Protein AF-A0A3P0X6P2-F1 (afdb_monomer)

Foldseek 3Di:
DLQVVLVVVPFDKKWFKFFDPCPDPDPCVVVVNDDTDIDTDIFDGKDKAWDDDDPDPPDFTKIKIKGFPVSLVVVCVVVVHPDSVRVVVRGQWMDDPNFTWGWDDKDFDDDPRHGGIMMTMIGHDDDDPPDPPPPDD

Sequence (137 aa):
MADSLLRATGGYTALFRIPAAVGDSTDAAQLGLNIPTYQDLSVAPVTFRRTRPVVAENQRTKYELLVSASAVADQVTLLDLVSADALFSLVASVNVSGMILLVEEWASSVSLGEPIMYRMLLREAEPQPALQEGKGA

Secondary structure (DSSP, 8-state):
-HHHHHHHTT-EEEEEEEEPP----SHHHHTT-SPPPEEEEEEEEEEEEEPPPPS-TTPPPEEEEEEEHHHHHHHHHHTT-S-HHHHHHH-SEEEETTEEEEEEEEEEEEETTEEEEEEEEEEEPPPPPP-------

pLDDT: mean 84.25, std 15.48, range [47.69, 97.75]

Nearest PDB structures (foldseek):
  8qhs-assembly1_A  TM=4.025E-01  e=2.168E-02  Listeria monocytogenes 10403S
  8xpm-assembly1_r2  TM=3.744E-01  e=1.722E-02  Escherichia phage Lambda
  6tsv-assembly1_B  TM=3.651E-01  e=6.102E-02  Rhodobacter capsulatus DE442
  4qep-assembly1_A  TM=5.472E-01  e=1.213E+00  Arabidopsis thaliana
  3qzr-assembly2_B  TM=4.926E-01  e=1.617E+00  Enterovirus A71

Radius of gyration: 18.03 Å; Cα contacts (8 Å, |Δi|>4): 235; chains: 1; bounding box: 56×50×50 Å

Structure (mmCIF, N/CA/C/O backbone):
data_AF-A0A3P0X6P2-F1
#
_entry.id   AF-A0A3P0X6P2-F1
#
loop_
_atom_site.group_PDB
_atom_site.id
_atom_site.type_symbol
_atom_site.label_atom_id
_atom_site.label_alt_id
_atom_site.label_comp_id
_atom_site.label_asym_id
_atom_site.label_entity_id
_atom_site.label_seq_id
_atom_site.pdbx_PDB_ins_code
_atom_site.Cartn_x
_atom_site.Cartn_y
_atom_site.Cartn_z
_atom_site.occupancy
_atom_site.B_iso_or_equiv
_atom_site.auth_seq_id
_atom_site.auth_comp_id
_atom_site.auth_asym_id
_atom_site.auth_atom_id
_atom_site.pdbx_PDB_model_num
ATOM 1 N N . MET A 1 1 ? 9.746 -14.609 1.452 1.00 68.44 1 MET A N 1
ATOM 2 C CA . MET A 1 1 ? 9.669 -14.853 2.918 1.00 68.44 1 MET A CA 1
ATOM 3 C C . MET A 1 1 ? 8.681 -13.920 3.612 1.00 68.44 1 MET A C 1
ATOM 5 O O . MET A 1 1 ? 7.894 -14.414 4.412 1.00 68.44 1 MET A O 1
ATOM 9 N N . ALA A 1 2 ? 8.676 -12.616 3.306 1.00 80.25 2 ALA A N 1
ATOM 10 C CA . ALA A 1 2 ? 7.703 -11.676 3.871 1.00 80.25 2 ALA A CA 1
ATOM 11 C C . ALA A 1 2 ? 6.243 -12.088 3.607 1.00 80.25 2 ALA A C 1
ATOM 13 O O . ALA A 1 2 ? 5.437 -12.047 4.527 1.00 80.25 2 ALA A O 1
ATOM 14 N N . ASP A 1 3 ? 5.923 -12.605 2.418 1.00 84.62 3 ASP A N 1
ATOM 15 C CA . ASP A 1 3 ? 4.584 -13.098 2.065 1.00 84.62 3 ASP A CA 1
ATOM 16 C C . ASP A 1 3 ? 4.058 -14.128 3.064 1.00 84.62 3 ASP A C 1
ATOM 18 O O . ASP A 1 3 ? 2.941 -14.014 3.566 1.00 84.62 3 ASP A O 1
ATOM 22 N N . SER A 1 4 ? 4.878 -15.135 3.371 1.00 86.00 4 SER A N 1
ATOM 23 C CA . SER A 1 4 ? 4.532 -16.205 4.303 1.00 86.00 4 SER A CA 1
ATOM 24 C C . SER A 1 4 ? 4.370 -15.673 5.726 1.00 86.00 4 SER A C 1
ATOM 26 O O . SER A 1 4 ? 3.440 -16.080 6.414 1.00 86.00 4 SER A O 1
ATOM 28 N N . LEU A 1 5 ? 5.228 -14.739 6.153 1.00 85.44 5 LEU A N 1
ATOM 29 C CA . LEU A 1 5 ? 5.145 -14.108 7.475 1.00 85.44 5 LEU A CA 1
ATOM 30 C C . LEU A 1 5 ? 3.880 -13.254 7.621 1.00 85.44 5 LEU A C 1
ATOM 32 O O . LEU A 1 5 ? 3.156 -13.378 8.608 1.00 85.44 5 LEU A O 1
ATOM 36 N N . LEU A 1 6 ? 3.575 -12.420 6.627 1.00 88.44 6 LEU A N 1
ATOM 37 C CA . LEU A 1 6 ? 2.367 -11.599 6.626 1.00 88.44 6 LEU A CA 1
ATOM 38 C C . LEU A 1 6 ? 1.122 -12.487 6.610 1.00 88.44 6 LEU A C 1
ATOM 40 O O . LEU A 1 6 ? 0.238 -12.300 7.436 1.00 88.44 6 LEU A O 1
ATOM 44 N N . ARG A 1 7 ? 1.086 -13.540 5.780 1.00 87.38 7 ARG A N 1
ATOM 45 C CA . ARG A 1 7 ? -0.013 -14.522 5.800 1.00 87.38 7 ARG A CA 1
ATOM 46 C C . ARG A 1 7 ? -0.157 -15.210 7.159 1.00 87.38 7 ARG A C 1
ATOM 48 O O . ARG A 1 7 ? -1.273 -15.291 7.663 1.00 87.38 7 ARG A O 1
ATOM 55 N N . ALA A 1 8 ? 0.942 -15.643 7.776 1.00 85.12 8 ALA A N 1
ATOM 56 C CA . ALA A 1 8 ? 0.926 -16.305 9.083 1.00 85.12 8 ALA A CA 1
ATOM 57 C C . ALA A 1 8 ? 0.457 -15.386 10.226 1.00 85.12 8 ALA A C 1
ATOM 59 O O . ALA A 1 8 ? -0.117 -15.864 11.199 1.00 85.12 8 ALA A O 1
ATOM 60 N N . THR A 1 9 ? 0.657 -14.072 10.101 1.00 81.69 9 THR A N 1
ATOM 61 C CA . THR A 1 9 ? 0.189 -13.072 11.080 1.00 81.69 9 THR A CA 1
ATOM 62 C C . THR A 1 9 ? -1.242 -12.585 10.820 1.00 81.69 9 THR A C 1
ATOM 64 O O . THR A 1 9 ? -1.683 -11.618 11.437 1.00 81.69 9 THR A O 1
ATOM 67 N N . GLY A 1 10 ? -1.983 -13.276 9.946 1.00 72.31 10 GLY A N 1
ATOM 68 C CA . GLY A 1 10 ? -3.347 -12.920 9.560 1.00 72.31 10 GLY A CA 1
ATOM 69 C C . GLY A 1 10 ? -3.38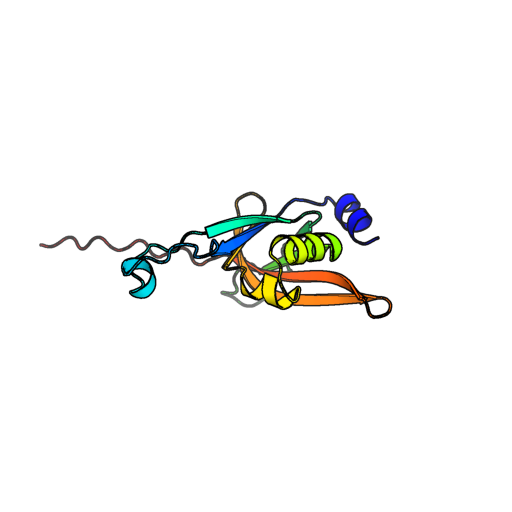3 -11.998 8.348 1.00 72.31 10 GLY A C 1
ATOM 70 O O . GLY A 1 10 ? -4.050 -10.977 8.387 1.00 72.31 10 GLY A O 1
ATOM 71 N N . GLY A 1 11 ? -2.638 -12.323 7.291 1.00 75.38 11 GLY A N 1
ATOM 72 C CA . GLY A 1 11 ? -2.545 -11.482 6.098 1.00 75.38 11 GLY A CA 1
ATOM 73 C C . GLY A 1 11 ? -3.910 -11.243 5.443 1.00 75.38 11 GLY A C 1
ATOM 74 O O . GLY A 1 11 ? -4.614 -12.194 5.106 1.00 75.38 11 GLY A O 1
ATOM 75 N N . TYR A 1 12 ? -4.251 -9.975 5.232 1.00 85.31 12 TYR A N 1
ATOM 76 C CA . TYR A 1 12 ? -5.473 -9.510 4.578 1.00 85.31 12 TYR A CA 1
ATOM 77 C C . TYR A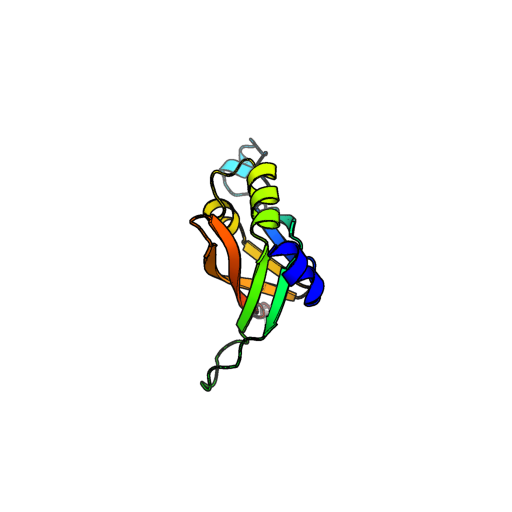 1 12 ? -5.191 -9.027 3.150 1.00 85.31 12 TYR A C 1
ATOM 79 O O . TYR A 1 12 ? -4.059 -9.072 2.660 1.00 85.31 12 TYR A O 1
ATOM 87 N N . THR A 1 13 ? -6.252 -8.569 2.487 1.00 94.12 13 THR A N 1
ATOM 88 C CA . THR A 1 13 ? -6.196 -7.794 1.245 1.00 94.12 13 THR A CA 1
ATOM 89 C C . THR A 1 13 ? -6.525 -6.339 1.567 1.00 94.12 13 THR A C 1
ATOM 91 O O . THR A 1 13 ? -7.539 -6.075 2.214 1.00 94.12 13 THR A O 1
ATOM 94 N N . ALA A 1 14 ? -5.682 -5.409 1.127 1.00 96.31 14 ALA A N 1
ATOM 95 C CA . ALA A 1 14 ? -6.007 -3.987 1.082 1.00 96.31 14 ALA A CA 1
ATOM 96 C C . ALA A 1 14 ? -6.356 -3.594 -0.353 1.00 96.31 14 ALA A C 1
ATOM 98 O O . ALA A 1 14 ? -5.845 -4.185 -1.303 1.00 96.31 14 ALA A O 1
ATOM 99 N N . LEU A 1 15 ? -7.203 -2.581 -0.503 1.00 97.75 15 LEU A N 1
ATOM 100 C CA . LEU A 1 15 ? -7.487 -1.969 -1.793 1.00 97.75 15 LEU A CA 1
ATOM 101 C C . LEU A 1 15 ? -6.782 -0.619 -1.866 1.00 97.75 15 LEU A C 1
ATOM 103 O O . LEU A 1 15 ? -7.059 0.269 -1.058 1.00 97.75 15 LEU A O 1
ATOM 107 N N . PHE A 1 16 ? -5.866 -0.459 -2.813 1.00 97.31 16 PHE A N 1
ATOM 108 C CA . PHE A 1 16 ? -5.256 0.837 -3.092 1.00 97.31 16 PHE A CA 1
ATOM 109 C C . PHE A 1 16 ? -6.087 1.544 -4.143 1.00 97.31 16 PHE A C 1
ATOM 111 O O . PHE A 1 16 ? -6.163 1.101 -5.287 1.00 97.31 16 PHE A O 1
ATOM 118 N N . ARG A 1 17 ? -6.710 2.648 -3.745 1.00 95.81 17 ARG A N 1
ATOM 119 C CA . ARG A 1 17 ? -7.474 3.483 -4.654 1.00 95.81 17 ARG A CA 1
ATOM 120 C C . ARG A 1 17 ? -6.530 4.432 -5.369 1.00 95.81 17 ARG A C 1
ATOM 122 O O . ARG A 1 17 ? -5.955 5.314 -4.731 1.00 95.81 17 ARG A O 1
ATOM 129 N N . ILE A 1 18 ? -6.407 4.268 -6.678 1.00 94.12 18 ILE A N 1
ATOM 130 C CA . ILE A 1 18 ? -5.598 5.122 -7.550 1.00 94.12 18 ILE A CA 1
ATOM 131 C C . ILE A 1 18 ? -6.494 5.807 -8.592 1.00 94.12 18 ILE A C 1
ATOM 133 O O . ILE A 1 18 ? -7.590 5.305 -8.868 1.00 94.12 18 ILE A O 1
ATOM 137 N N . PRO A 1 19 ? -6.080 6.943 -9.178 1.00 90.00 19 PRO A N 1
ATOM 138 C CA . PRO A 1 19 ? -6.743 7.487 -10.356 1.00 90.00 19 PRO A CA 1
ATOM 139 C C . PRO A 1 19 ? -6.825 6.420 -11.450 1.00 90.00 19 PRO A C 1
ATOM 141 O O . PRO A 1 19 ? -5.844 5.720 -11.708 1.00 90.00 19 PRO A O 1
ATOM 144 N N . ALA A 1 20 ? -7.987 6.277 -12.083 1.00 83.56 20 ALA A N 1
ATOM 145 C CA . ALA A 1 20 ? -8.085 5.439 -13.268 1.00 83.56 20 ALA A CA 1
ATOM 146 C C . ALA A 1 20 ? -7.257 6.070 -14.395 1.00 83.56 20 ALA A C 1
ATOM 148 O O . ALA A 1 20 ? -7.173 7.298 -14.502 1.00 83.56 20 ALA A O 1
ATOM 149 N N . ALA A 1 21 ? -6.634 5.240 -15.232 1.00 70.00 21 ALA A N 1
ATOM 150 C CA . ALA A 1 21 ? -5.875 5.735 -16.373 1.00 70.00 21 ALA A CA 1
ATOM 151 C C . ALA A 1 21 ? -6.771 6.630 -17.246 1.00 70.00 21 ALA A C 1
ATOM 153 O O . ALA A 1 21 ? -7.846 6.215 -17.688 1.00 70.00 21 ALA A O 1
ATOM 154 N N . VAL A 1 22 ? -6.334 7.871 -17.477 1.00 58.09 22 VAL A N 1
ATOM 155 C CA . VAL A 1 22 ? -7.057 8.839 -18.308 1.00 58.09 22 VAL A CA 1
ATOM 156 C C . VAL A 1 22 ? -6.883 8.422 -19.767 1.00 58.09 22 VAL A C 1
ATOM 158 O O . VAL A 1 22 ? -5.951 8.829 -20.449 1.00 58.09 22 VAL A O 1
ATOM 161 N N . GLY A 1 23 ? -7.758 7.535 -20.229 1.00 53.00 23 GLY A N 1
ATOM 162 C CA . GLY A 1 23 ? -7.868 7.157 -21.638 1.00 53.00 23 GLY A CA 1
ATOM 163 C C . GLY A 1 23 ? -8.755 8.104 -22.447 1.00 53.00 23 GLY A C 1
ATOM 164 O O . GLY A 1 23 ? -9.073 7.802 -23.593 1.00 53.00 23 GLY A O 1
ATOM 165 N N . ASP A 1 24 ? -9.208 9.210 -21.854 1.00 53.78 24 ASP A N 1
ATOM 166 C CA . ASP A 1 24 ? -10.174 10.101 -22.482 1.00 53.78 24 ASP A CA 1
ATOM 167 C C . ASP A 1 24 ? -9.452 11.252 -23.195 1.00 53.78 24 ASP A C 1
ATOM 169 O O . ASP A 1 24 ? -8.997 12.213 -22.577 1.00 53.78 24 ASP A O 1
ATOM 173 N N . SER A 1 25 ? -9.303 11.128 -24.515 1.00 59.72 25 SER A N 1
ATOM 174 C CA . SER A 1 25 ? -8.694 12.137 -25.389 1.00 59.72 25 SER A CA 1
ATOM 175 C C . SER A 1 25 ? -9.666 13.258 -25.779 1.00 59.72 25 SER A C 1
ATOM 177 O O . SER A 1 25 ? -9.461 13.916 -26.798 1.00 59.72 25 SER A O 1
ATOM 179 N N . THR A 1 26 ? -10.764 13.436 -25.043 1.00 67.38 26 THR A N 1
ATOM 180 C CA . THR A 1 26 ? -11.777 14.451 -25.341 1.00 67.38 26 THR A CA 1
ATOM 181 C C . THR A 1 26 ? -11.360 15.841 -24.867 1.00 67.38 26 THR A C 1
ATOM 183 O O . THR A 1 26 ? -10.673 16.007 -23.857 1.00 67.38 26 THR A O 1
ATOM 186 N N . ASP A 1 27 ? -11.856 16.867 -25.564 1.00 70.62 27 ASP A N 1
ATOM 187 C CA . ASP A 1 27 ? -11.657 18.275 -25.197 1.00 70.62 27 ASP A CA 1
ATOM 188 C C . ASP A 1 27 ? -12.128 18.563 -23.756 1.00 70.62 27 ASP A C 1
ATOM 190 O O . ASP A 1 27 ? -11.531 19.364 -23.043 1.00 70.62 27 ASP A O 1
ATOM 194 N N . ALA A 1 28 ? -13.161 17.859 -23.275 1.00 67.56 28 ALA A N 1
ATOM 195 C CA . ALA A 1 28 ? -13.665 17.992 -21.908 1.00 67.56 28 ALA A CA 1
ATOM 196 C C . ALA A 1 28 ? -12.674 17.478 -20.846 1.00 67.56 28 ALA A C 1
ATOM 198 O O . ALA A 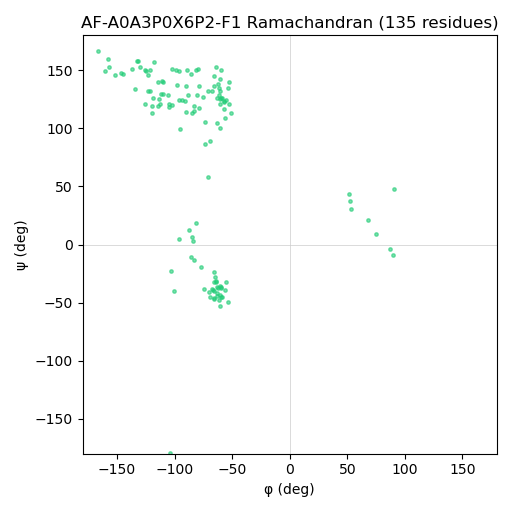1 28 ? -12.520 18.110 -19.797 1.00 67.56 28 ALA A O 1
ATOM 199 N N . ALA A 1 29 ? -11.969 16.375 -21.117 1.00 63.34 29 ALA A N 1
ATOM 200 C CA . ALA A 1 29 ? -10.926 15.858 -20.235 1.00 63.34 29 ALA A CA 1
ATOM 201 C C . ALA A 1 29 ? -9.724 16.817 -20.160 1.00 63.34 29 ALA A C 1
ATOM 203 O O . ALA A 1 29 ? -9.197 17.055 -19.074 1.00 63.34 29 ALA A O 1
ATOM 204 N N . GLN A 1 30 ? -9.347 17.437 -21.286 1.00 66.19 30 GLN A N 1
ATOM 205 C CA . GLN A 1 30 ? -8.272 18.440 -21.334 1.00 66.19 30 GLN A CA 1
ATOM 206 C C . GLN A 1 30 ? -8.613 19.719 -20.560 1.00 66.19 30 GLN A C 1
ATOM 208 O O . GLN A 1 30 ? -7.733 20.343 -19.971 1.00 66.19 30 GLN A O 1
ATOM 213 N N . LEU A 1 31 ? -9.894 20.091 -20.530 1.00 76.88 31 LEU A N 1
ATOM 214 C CA . LEU A 1 31 ? -10.398 21.240 -19.777 1.00 76.88 31 LEU A CA 1
ATOM 215 C C . LEU A 1 31 ? -10.682 20.921 -18.296 1.00 76.88 31 LEU A C 1
ATOM 217 O O . LEU A 1 31 ? -11.167 21.790 -17.573 1.00 76.88 31 LEU A O 1
ATOM 221 N N . GLY A 1 32 ? -10.403 19.695 -17.833 1.00 66.75 32 GLY A N 1
ATOM 222 C CA . GLY A 1 32 ? -10.645 19.278 -16.448 1.00 66.75 32 GLY A CA 1
ATOM 223 C C . GLY A 1 32 ? -12.130 19.185 -16.079 1.00 66.75 32 GLY A C 1
ATOM 224 O O . GLY A 1 32 ? -12.474 19.249 -14.902 1.00 66.75 32 GLY A O 1
ATOM 225 N N . LEU A 1 33 ? -13.014 19.057 -17.074 1.00 72.06 33 LEU A N 1
ATOM 226 C CA . LEU A 1 33 ? -14.466 18.987 -16.882 1.00 72.06 33 LEU A CA 1
ATOM 227 C C . LEU A 1 33 ? -14.961 17.563 -16.598 1.00 72.06 33 LEU A C 1
ATOM 229 O O . LEU A 1 33 ? -16.111 17.381 -16.198 1.00 72.06 33 LEU A O 1
ATOM 233 N N . ASN A 1 34 ? -14.105 16.556 -16.779 1.00 69.56 34 ASN A N 1
ATOM 234 C CA . ASN A 1 34 ? -14.425 15.184 -16.414 1.00 69.56 34 ASN A CA 1
ATOM 235 C C . ASN A 1 34 ? -14.268 14.957 -14.911 1.00 69.56 34 ASN A C 1
ATOM 237 O O . ASN A 1 34 ? -13.271 15.336 -14.297 1.00 69.56 34 ASN A O 1
ATOM 241 N N . ILE A 1 35 ? -15.247 14.260 -14.337 1.00 67.94 35 ILE A N 1
ATOM 242 C CA . ILE A 1 35 ? -15.187 13.790 -12.955 1.00 67.94 35 ILE A CA 1
ATOM 243 C C . ILE A 1 35 ? -14.018 12.797 -12.845 1.00 67.94 35 ILE A C 1
ATOM 245 O O . ILE A 1 35 ? -13.990 11.828 -13.611 1.00 67.94 35 ILE A O 1
ATOM 249 N N . PRO A 1 36 ? -13.068 12.992 -11.909 1.00 71.00 36 PRO A N 1
ATOM 250 C CA . PRO A 1 36 ? -11.996 12.035 -11.682 1.00 71.00 36 PRO A CA 1
ATOM 251 C C . PRO A 1 36 ? -12.572 10.658 -11.358 1.00 71.00 36 PRO A C 1
ATOM 253 O O . PRO A 1 36 ? -13.357 10.499 -10.421 1.00 71.00 36 PRO A O 1
ATOM 256 N N . THR A 1 37 ? -12.184 9.658 -12.141 1.00 83.50 37 THR A N 1
ATOM 257 C CA . THR A 1 37 ? -12.531 8.264 -11.874 1.00 83.50 37 THR A CA 1
ATOM 258 C C . THR A 1 37 ? -11.384 7.590 -11.134 1.00 83.50 37 THR A C 1
ATOM 260 O O . THR A 1 37 ? -10.215 7.950 -11.287 1.00 83.50 37 THR A O 1
ATOM 263 N N . TYR A 1 38 ? -11.727 6.619 -10.293 1.00 89.31 38 TYR A N 1
ATOM 264 C CA . TYR A 1 38 ? -10.770 5.868 -9.493 1.00 89.31 38 TYR A CA 1
ATOM 265 C C . TYR A 1 38 ? -10.933 4.378 -9.758 1.00 89.31 38 TYR A C 1
ATOM 267 O O . TYR A 1 38 ? -12.043 3.904 -10.001 1.00 89.31 38 TYR A O 1
ATOM 275 N N . GLN A 1 39 ? -9.831 3.645 -9.656 1.00 93.06 39 GLN A N 1
ATOM 276 C CA . GLN A 1 39 ? -9.814 2.188 -9.657 1.00 93.06 39 GLN A CA 1
ATOM 277 C C . GLN A 1 39 ? -9.184 1.672 -8.362 1.00 93.06 39 GLN A C 1
ATOM 279 O O . GLN A 1 39 ? -8.310 2.320 -7.782 1.00 93.06 39 GLN A O 1
ATOM 284 N N . ASP A 1 40 ? -9.625 0.494 -7.925 1.00 95.38 40 ASP A N 1
ATOM 285 C CA . ASP A 1 40 ? -9.132 -0.159 -6.716 1.00 95.38 40 ASP A CA 1
ATOM 286 C C . ASP A 1 40 ? -8.195 -1.317 -7.100 1.00 95.38 40 ASP A C 1
ATOM 288 O O . ASP A 1 40 ? -8.589 -2.250 -7.802 1.00 95.38 40 ASP A O 1
ATOM 292 N N . LEU A 1 41 ? -6.947 -1.257 -6.634 1.00 95.94 41 LEU A N 1
ATOM 293 C CA . LEU A 1 41 ? -5.948 -2.310 -6.807 1.00 95.94 41 LEU A CA 1
ATOM 294 C C . LEU A 1 41 ? -5.954 -3.234 -5.597 1.00 95.94 41 LEU A C 1
ATOM 296 O O . LEU A 1 41 ? -5.755 -2.788 -4.467 1.00 95.94 41 LEU A O 1
ATOM 300 N N . SER A 1 42 ? -6.138 -4.526 -5.834 1.00 96.81 42 SER A N 1
ATOM 301 C CA . SER A 1 42 ? -6.071 -5.534 -4.780 1.00 96.81 42 SER A CA 1
ATOM 302 C C . SER A 1 42 ? -4.618 -5.851 -4.435 1.00 96.81 42 SER A C 1
ATOM 304 O O . SER A 1 42 ? -3.875 -6.354 -5.277 1.00 96.81 42 SER A O 1
ATOM 306 N N . VAL A 1 43 ? -4.216 -5.579 -3.192 1.00 97.06 43 VAL A N 1
ATOM 307 C CA . VAL A 1 43 ? -2.853 -5.811 -2.700 1.00 97.06 43 VAL A CA 1
ATOM 308 C C . VAL A 1 43 ? -2.888 -6.791 -1.533 1.00 97.06 43 VAL A C 1
ATOM 310 O O . VAL A 1 43 ? -3.496 -6.528 -0.492 1.00 97.06 43 VAL A O 1
ATOM 313 N N . ALA A 1 44 ? -2.220 -7.933 -1.701 1.00 95.38 44 ALA A N 1
ATOM 314 C CA . ALA A 1 44 ? -2.120 -8.977 -0.688 1.00 95.38 44 ALA A CA 1
ATOM 315 C C . ALA A 1 44 ? -0.813 -9.780 -0.839 1.00 95.38 44 ALA A C 1
ATOM 317 O O . ALA A 1 44 ? -0.402 -10.052 -1.964 1.00 95.38 44 ALA A O 1
ATOM 318 N N . PRO A 1 45 ? -0.197 -10.249 0.262 1.00 95.69 45 PRO A N 1
ATOM 319 C CA . PRO A 1 45 ? -0.680 -10.134 1.636 1.00 95.69 45 PRO A CA 1
ATOM 320 C C . PRO A 1 45 ? -0.284 -8.811 2.302 1.00 95.69 45 PRO A C 1
ATOM 322 O O . PRO A 1 45 ? 0.812 -8.289 2.078 1.00 95.69 45 PRO A O 1
ATOM 325 N N . VAL A 1 46 ? -1.164 -8.317 3.175 1.00 95.56 46 VAL A N 1
ATOM 326 C CA . VAL A 1 46 ? -0.901 -7.159 4.041 1.00 95.56 46 VAL A CA 1
ATOM 327 C C . VAL A 1 46 ? -1.247 -7.444 5.501 1.00 95.56 46 VAL A C 1
ATOM 329 O O . VAL A 1 46 ? -2.159 -8.216 5.778 1.00 95.56 46 VAL A O 1
ATOM 332 N N . THR A 1 47 ? -0.585 -6.772 6.440 1.00 95.12 47 THR A N 1
ATOM 333 C CA . THR A 1 47 ? -0.965 -6.770 7.861 1.00 95.12 47 THR A CA 1
ATOM 334 C C . THR A 1 47 ? -1.308 -5.350 8.285 1.00 95.12 47 THR A C 1
ATOM 336 O O . THR A 1 47 ? -0.508 -4.435 8.109 1.00 95.12 47 THR A O 1
ATOM 339 N N . PHE A 1 48 ? -2.493 -5.169 8.861 1.00 94.12 48 PHE A N 1
ATOM 340 C CA . PHE A 1 48 ? -3.011 -3.873 9.286 1.00 94.12 48 PHE A CA 1
ATOM 341 C C . PHE A 1 48 ? -3.100 -3.806 10.808 1.00 94.12 48 PHE A C 1
ATOM 343 O O . PHE A 1 48 ? -3.651 -4.708 11.441 1.00 94.12 48 PHE A O 1
ATOM 350 N N . ARG A 1 49 ? -2.561 -2.744 11.411 1.00 92.81 49 ARG A N 1
ATOM 351 C CA . ARG A 1 49 ? -2.601 -2.555 12.865 1.00 92.81 49 ARG A CA 1
ATOM 352 C C . ARG A 1 49 ? -2.754 -1.095 13.255 1.00 92.81 49 ARG A C 1
ATOM 354 O O . ARG A 1 49 ? -2.204 -0.203 12.622 1.00 92.81 49 ARG A O 1
ATOM 361 N N . ARG A 1 50 ? -3.455 -0.850 14.359 1.00 91.31 50 ARG A N 1
ATOM 362 C CA . ARG A 1 50 ? -3.524 0.473 14.990 1.00 91.31 50 ARG A CA 1
ATOM 363 C C . ARG A 1 50 ? -2.182 0.803 15.646 1.00 91.31 50 ARG A C 1
ATOM 365 O O . ARG A 1 50 ? -1.642 -0.026 16.381 1.00 91.31 50 ARG A O 1
ATOM 372 N N . THR A 1 51 ? -1.648 2.001 15.421 1.00 87.62 51 THR A N 1
ATOM 373 C CA . THR A 1 51 ? -0.450 2.460 16.141 1.00 87.62 51 THR A CA 1
ATOM 374 C C . THR A 1 51 ? -0.836 2.989 17.521 1.00 87.62 51 THR A C 1
ATOM 376 O O . THR A 1 51 ? -1.940 3.507 17.701 1.00 87.62 51 THR A O 1
ATOM 379 N N . ARG A 1 52 ? 0.056 2.873 18.513 1.00 77.81 52 ARG A N 1
ATOM 380 C CA . ARG A 1 52 ? -0.219 3.404 19.858 1.00 77.81 52 ARG A CA 1
ATOM 381 C C . ARG A 1 52 ? -0.444 4.921 19.778 1.00 77.81 52 ARG A C 1
ATOM 383 O O . ARG A 1 52 ? 0.363 5.593 19.138 1.00 77.81 52 ARG A O 1
ATOM 390 N N . PRO A 1 53 ? -1.503 5.461 20.406 1.00 63.59 53 PRO A N 1
ATOM 391 C CA . PRO A 1 53 ? -1.723 6.899 20.424 1.00 63.59 53 PRO A CA 1
ATOM 392 C C . PRO A 1 53 ? -0.548 7.587 21.121 1.00 63.59 53 PRO A C 1
ATOM 394 O O . PRO A 1 53 ? -0.155 7.203 22.225 1.00 63.59 53 PRO A O 1
ATOM 397 N N . VAL A 1 54 ? 0.022 8.597 20.465 1.00 60.53 54 VAL A N 1
ATOM 398 C CA . VAL A 1 54 ? 0.889 9.567 21.137 1.00 60.53 54 VAL A CA 1
ATOM 399 C C . VAL A 1 54 ? -0.020 10.353 22.082 1.00 60.53 54 VAL A C 1
ATOM 401 O O . VAL A 1 54 ? -1.114 10.739 21.679 1.00 60.53 54 VAL A O 1
ATOM 404 N N . VAL A 1 55 ? 0.385 10.521 23.344 1.00 53.34 55 VAL A N 1
ATOM 405 C CA . VAL A 1 55 ? -0.402 11.122 24.443 1.00 53.34 55 VAL A CA 1
ATOM 406 C C . VAL A 1 55 ? -0.567 12.638 24.243 1.00 53.34 55 VAL A C 1
ATOM 408 O O . VAL A 1 55 ? -0.131 13.447 25.052 1.00 53.34 55 VAL A O 1
ATOM 411 N N . ALA A 1 56 ? -1.147 13.036 23.119 1.00 57.66 56 ALA A N 1
ATOM 412 C CA . ALA A 1 56 ? -1.475 14.406 22.785 1.00 57.66 56 ALA A CA 1
ATOM 413 C C . ALA A 1 56 ? -2.963 14.452 22.432 1.00 57.66 56 ALA A C 1
ATOM 415 O O . ALA A 1 56 ? -3.421 13.753 21.523 1.00 57.66 56 ALA A O 1
ATOM 416 N N . GLU A 1 57 ? -3.717 15.258 23.177 1.00 49.75 57 GLU A N 1
ATOM 417 C CA . GLU A 1 57 ? -5.111 15.559 22.861 1.00 49.75 57 GLU A CA 1
ATOM 418 C C . GLU A 1 57 ? -5.211 16.064 21.407 1.00 49.75 57 GLU A C 1
ATOM 420 O O . GLU A 1 57 ? -4.341 16.796 20.935 1.00 49.75 57 GLU A O 1
ATOM 425 N N . ASN A 1 58 ? -6.250 15.634 20.684 1.00 59.62 58 ASN A N 1
ATOM 426 C CA . ASN A 1 58 ? -6.525 15.917 19.263 1.00 59.62 58 ASN A CA 1
ATOM 427 C C . ASN A 1 58 ? -5.697 15.202 18.176 1.00 59.62 58 ASN A C 1
ATOM 429 O O . ASN A 1 58 ? -5.876 15.518 16.996 1.00 59.62 58 ASN A O 1
ATOM 433 N N . GLN A 1 59 ? -4.864 14.200 18.478 1.00 67.88 59 GLN A N 1
ATOM 434 C CA . GLN A 1 59 ? -4.271 13.397 17.395 1.00 67.88 59 GLN A CA 1
ATOM 435 C C . GLN A 1 59 ? -5.239 12.329 16.864 1.00 67.88 59 GLN A C 1
ATOM 437 O O . GLN A 1 59 ? -5.805 11.538 17.620 1.00 67.88 59 GLN A O 1
ATOM 442 N N . ARG A 1 60 ? -5.419 12.300 15.534 1.00 74.62 60 ARG A N 1
ATOM 443 C CA . ARG A 1 60 ? -6.216 11.279 14.831 1.00 74.62 60 ARG A CA 1
ATOM 444 C C . ARG A 1 60 ? -5.648 9.889 15.080 1.00 74.62 60 ARG A C 1
ATOM 446 O O . ARG A 1 60 ? -4.435 9.727 15.217 1.00 74.62 60 ARG A O 1
ATOM 453 N N . THR A 1 61 ? -6.518 8.877 15.072 1.00 85.06 61 THR A N 1
ATOM 454 C CA . THR A 1 61 ? -6.048 7.493 15.115 1.00 85.06 61 THR A CA 1
ATOM 455 C C . THR A 1 61 ? -5.182 7.224 13.890 1.00 85.06 61 THR A C 1
ATOM 457 O O . THR A 1 61 ? -5.628 7.364 12.750 1.00 85.06 61 THR A O 1
ATOM 460 N N . LYS A 1 62 ? -3.937 6.837 14.156 1.00 90.19 62 LYS A N 1
ATOM 461 C CA . LYS A 1 62 ? -2.992 6.392 13.144 1.00 90.19 62 LYS A CA 1
ATOM 462 C C . LYS A 1 62 ? -2.945 4.873 13.092 1.00 90.19 62 LYS A C 1
ATOM 464 O O . LYS A 1 62 ? -3.162 4.171 14.090 1.00 90.19 62 LYS A O 1
ATOM 469 N N . TYR A 1 63 ? -2.650 4.379 11.908 1.00 94.56 63 TYR A N 1
ATOM 470 C CA . TYR A 1 63 ? -2.541 2.971 11.604 1.00 94.56 63 TYR A CA 1
ATOM 471 C C . TYR A 1 63 ? -1.269 2.720 10.816 1.00 94.56 63 TYR A C 1
ATOM 473 O O . TYR A 1 63 ? -0.712 3.610 10.178 1.00 94.56 63 TYR A O 1
ATOM 481 N N . GLU A 1 64 ? -0.817 1.481 10.869 1.00 95.19 64 GLU A N 1
ATOM 482 C CA . GLU A 1 64 ? 0.285 0.998 10.070 1.00 95.19 64 GLU A CA 1
ATOM 483 C C . GLU A 1 64 ? -0.192 -0.167 9.213 1.00 95.19 64 GLU A C 1
ATOM 485 O O . GLU A 1 64 ? -0.840 -1.097 9.708 1.00 95.19 64 GLU A O 1
ATOM 490 N N . LEU A 1 65 ? 0.151 -0.104 7.931 1.00 96.31 65 LEU A N 1
ATOM 491 C CA . LEU A 1 65 ? -0.035 -1.187 6.985 1.00 96.31 65 LEU A CA 1
ATOM 492 C C . LEU A 1 65 ? 1.331 -1.718 6.557 1.00 96.31 65 LEU A C 1
ATOM 494 O O . LEU A 1 65 ? 2.153 -0.985 6.011 1.00 96.31 65 LEU A O 1
ATOM 498 N N . LEU A 1 66 ? 1.561 -3.001 6.806 1.00 96.38 66 LEU A N 1
ATOM 499 C CA . LEU A 1 66 ? 2.717 -3.735 6.313 1.00 96.38 66 LEU A CA 1
ATOM 500 C C . LEU A 1 66 ? 2.315 -4.473 5.043 1.00 96.38 66 LEU A C 1
ATOM 502 O O . LEU A 1 66 ? 1.355 -5.238 5.059 1.00 96.38 66 LEU A O 1
ATOM 506 N N . VAL A 1 67 ? 3.039 -4.245 3.958 1.00 96.88 67 VAL A N 1
ATOM 507 C CA . VAL A 1 67 ? 2.713 -4.734 2.618 1.00 96.88 67 VAL A CA 1
ATOM 508 C C . VAL A 1 67 ? 3.879 -5.558 2.106 1.00 96.88 67 VAL A C 1
ATOM 510 O O . VAL A 1 67 ? 5.026 -5.115 2.195 1.00 96.88 67 VAL A O 1
ATOM 513 N N . SER A 1 68 ? 3.613 -6.751 1.570 1.00 96.31 68 SER A N 1
ATOM 514 C CA . SER A 1 68 ? 4.694 -7.532 0.968 1.00 96.31 68 SER A CA 1
ATOM 515 C C . SER A 1 68 ? 5.312 -6.795 -0.219 1.00 96.31 68 SER A C 1
ATOM 517 O O . SER A 1 68 ? 4.589 -6.240 -1.047 1.00 96.31 68 SER A O 1
ATOM 519 N N . ALA A 1 69 ? 6.641 -6.821 -0.338 1.00 96.38 69 ALA A N 1
ATOM 520 C CA . ALA A 1 69 ? 7.313 -6.230 -1.491 1.00 96.38 69 ALA A CA 1
ATOM 521 C C . ALA A 1 69 ? 6.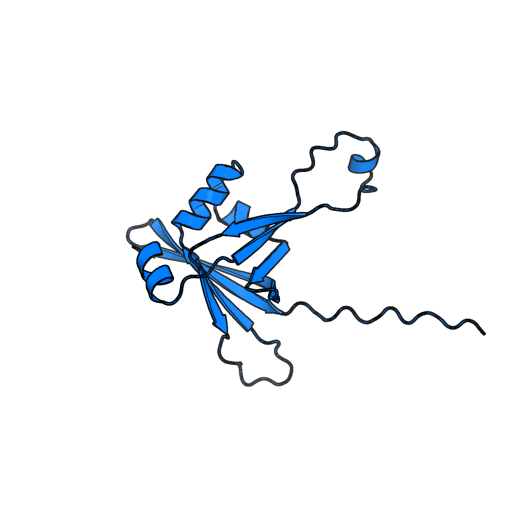965 -6.940 -2.810 1.00 96.38 69 ALA A C 1
ATOM 523 O O . ALA A 1 69 ? 6.874 -6.271 -3.833 1.00 96.38 69 ALA A O 1
ATOM 524 N N . SER A 1 70 ? 6.696 -8.251 -2.785 1.00 96.12 70 SER A N 1
ATOM 525 C CA . SER A 1 70 ? 6.216 -9.001 -3.959 1.00 96.12 70 SER A CA 1
ATOM 526 C C . SER A 1 70 ? 4.866 -8.477 -4.450 1.00 96.12 70 SER A C 1
ATOM 528 O O . SER A 1 70 ? 4.719 -8.161 -5.622 1.00 96.12 70 SER A O 1
ATOM 530 N N . ALA A 1 71 ? 3.914 -8.279 -3.535 1.00 96.12 71 ALA A N 1
ATOM 531 C CA . ALA A 1 71 ? 2.588 -7.757 -3.852 1.00 96.12 71 ALA A CA 1
ATOM 532 C C . ALA A 1 71 ? 2.658 -6.351 -4.466 1.00 96.12 71 ALA A C 1
ATOM 534 O O . ALA A 1 71 ? 1.876 -6.019 -5.351 1.00 96.12 71 ALA A O 1
ATOM 535 N N . VAL A 1 72 ? 3.605 -5.527 -4.008 1.00 97.31 72 VAL A N 1
ATOM 536 C CA . VAL A 1 72 ? 3.885 -4.207 -4.590 1.00 97.31 72 VAL A CA 1
ATOM 537 C C . VAL A 1 72 ? 4.517 -4.343 -5.973 1.00 97.31 72 VAL A C 1
ATOM 539 O O . VAL A 1 72 ? 4.078 -3.667 -6.897 1.00 97.31 72 VAL A O 1
ATOM 542 N N . ALA A 1 73 ? 5.500 -5.230 -6.137 1.00 97.12 73 ALA A N 1
ATOM 543 C CA . ALA A 1 73 ? 6.144 -5.485 -7.423 1.00 97.12 73 ALA A CA 1
ATOM 544 C C . ALA A 1 73 ? 5.147 -5.981 -8.484 1.00 97.12 73 ALA A C 1
ATOM 546 O O . ALA A 1 73 ? 5.222 -5.545 -9.634 1.00 97.12 73 ALA A O 1
ATOM 547 N N . ASP A 1 74 ? 4.172 -6.807 -8.094 1.00 97.25 74 ASP A N 1
ATOM 548 C CA . ASP A 1 74 ? 3.092 -7.258 -8.974 1.00 97.25 74 ASP A CA 1
ATOM 549 C C . ASP A 1 74 ? 2.257 -6.072 -9.482 1.00 97.25 74 ASP A C 1
ATOM 551 O O . ASP A 1 74 ? 1.975 -5.989 -10.675 1.00 97.25 74 ASP A O 1
ATOM 555 N N . GLN A 1 75 ? 1.908 -5.115 -8.609 1.00 97.06 75 GLN A N 1
ATOM 556 C CA . GLN A 1 75 ? 1.160 -3.916 -9.015 1.00 97.06 75 GLN A CA 1
ATOM 557 C C . GLN A 1 75 ? 1.993 -2.961 -9.873 1.00 97.06 75 GLN A C 1
ATOM 559 O O . GLN A 1 75 ? 1.483 -2.412 -10.846 1.00 97.06 75 GLN A O 1
ATOM 564 N N . VAL A 1 76 ? 3.269 -2.766 -9.530 1.00 96.75 76 VAL A N 1
ATOM 565 C CA . VAL A 1 76 ? 4.208 -1.958 -10.325 1.00 96.75 76 VAL A CA 1
ATOM 566 C C . VAL A 1 76 ? 4.322 -2.530 -11.736 1.00 96.75 76 VAL A C 1
ATOM 568 O O . VAL A 1 76 ? 4.204 -1.786 -12.701 1.00 96.75 76 VAL A O 1
ATOM 571 N N . THR A 1 77 ? 4.463 -3.852 -11.854 1.00 96.81 77 THR A N 1
ATOM 572 C CA . THR A 1 77 ? 4.516 -4.549 -13.146 1.00 96.81 77 THR A CA 1
ATOM 573 C C . THR A 1 77 ? 3.192 -4.440 -13.901 1.00 96.81 77 THR A C 1
ATOM 575 O O . THR A 1 77 ? 3.186 -4.129 -15.087 1.00 96.81 77 THR A O 1
ATOM 578 N N . LEU A 1 78 ? 2.063 -4.664 -13.222 1.00 94.25 78 LEU A N 1
ATOM 579 C CA . LEU A 1 78 ? 0.726 -4.613 -13.822 1.00 94.25 78 LEU A CA 1
ATOM 580 C C . LEU A 1 78 ? 0.400 -3.240 -14.422 1.00 94.25 78 LEU A C 1
ATOM 582 O O . LEU A 1 78 ? -0.287 -3.160 -15.438 1.00 94.25 78 LEU A O 1
ATOM 586 N N . LEU A 1 79 ? 0.864 -2.173 -13.775 1.00 93.62 79 LEU A N 1
ATOM 587 C CA . LEU A 1 79 ? 0.618 -0.790 -14.176 1.00 93.62 79 LEU A CA 1
ATOM 588 C C . LEU A 1 79 ? 1.749 -0.188 -15.020 1.00 93.62 79 LEU A C 1
ATOM 590 O O . LEU A 1 79 ? 1.687 1.001 -15.321 1.00 93.62 79 LEU A O 1
ATOM 594 N N . ASP A 1 80 ? 2.762 -0.985 -15.376 1.00 94.81 80 ASP A N 1
ATOM 595 C CA . ASP A 1 80 ? 3.956 -0.546 -16.112 1.00 94.81 80 ASP A CA 1
ATOM 596 C C . ASP A 1 80 ? 4.640 0.679 -15.466 1.00 94.81 80 ASP A C 1
ATOM 598 O O . ASP A 1 80 ? 5.015 1.659 -16.110 1.00 94.81 80 ASP A O 1
ATOM 602 N N . LEU A 1 81 ? 4.754 0.653 -14.134 1.00 95.00 81 LEU A N 1
ATOM 603 C CA . LEU A 1 81 ? 5.361 1.723 -13.348 1.00 95.00 81 LEU A CA 1
ATOM 604 C C . LEU A 1 81 ? 6.866 1.502 -13.183 1.00 95.00 81 LEU A C 1
ATOM 606 O O . LEU A 1 81 ? 7.361 0.383 -13.084 1.00 95.00 81 LEU A O 1
ATOM 610 N N . VAL A 1 82 ? 7.602 2.604 -13.055 1.00 94.62 82 VAL A N 1
ATOM 611 C CA . VAL A 1 82 ? 9.067 2.579 -12.916 1.00 94.62 82 VAL A CA 1
ATOM 612 C C . VAL A 1 82 ? 9.551 2.177 -11.518 1.00 94.62 82 VAL A C 1
ATOM 614 O O . VAL A 1 82 ? 10.719 1.831 -11.352 1.00 94.62 82 VAL A O 1
ATOM 617 N N . SER A 1 83 ? 8.695 2.267 -10.492 1.00 96.06 83 SER A N 1
ATOM 618 C CA . SER A 1 83 ? 9.064 1.970 -9.104 1.00 96.06 83 SER A CA 1
ATOM 619 C C . SER A 1 83 ? 7.858 1.820 -8.169 1.00 96.06 83 SER A C 1
ATOM 621 O O . SER A 1 83 ? 6.739 2.235 -8.479 1.00 96.06 83 SER A O 1
ATOM 623 N N . ALA A 1 84 ? 8.113 1.288 -6.970 1.00 96.62 84 ALA A N 1
ATOM 624 C CA . ALA A 1 84 ? 7.149 1.279 -5.870 1.00 96.62 84 ALA A CA 1
ATOM 625 C C . ALA A 1 84 ? 6.773 2.696 -5.398 1.00 96.62 84 ALA A C 1
ATOM 627 O O . ALA A 1 84 ? 5.611 2.944 -5.094 1.00 96.62 84 ALA A O 1
ATOM 628 N N . ASP A 1 85 ? 7.717 3.643 -5.382 1.00 96.62 85 ASP A N 1
ATOM 629 C CA . ASP A 1 85 ? 7.426 5.045 -5.050 1.00 96.62 85 ASP A CA 1
ATOM 630 C C . ASP A 1 85 ? 6.456 5.683 -6.047 1.00 96.62 85 ASP A C 1
ATOM 632 O O . ASP A 1 85 ? 5.566 6.432 -5.642 1.00 96.62 85 ASP A O 1
ATOM 636 N N . ALA A 1 86 ? 6.572 5.348 -7.336 1.00 96.19 86 ALA A N 1
ATOM 637 C CA . ALA A 1 86 ? 5.618 5.792 -8.346 1.00 96.19 86 ALA A CA 1
ATOM 638 C C . ALA A 1 86 ? 4.216 5.227 -8.068 1.00 96.19 86 ALA A C 1
ATOM 640 O O . ALA A 1 86 ? 3.241 5.972 -8.130 1.00 96.19 86 ALA A O 1
ATOM 641 N N . LEU A 1 87 ? 4.115 3.950 -7.677 1.00 96.75 87 LEU A N 1
ATOM 642 C CA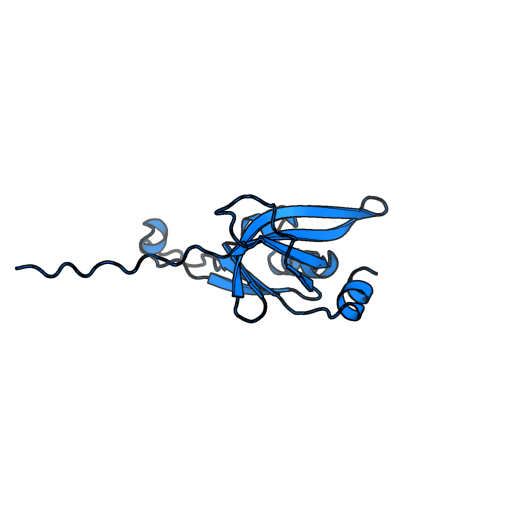 . LEU A 1 87 ? 2.844 3.356 -7.252 1.00 96.75 87 LEU A CA 1
ATOM 643 C C . LEU A 1 87 ? 2.260 4.077 -6.034 1.00 96.75 87 LEU A C 1
ATOM 645 O O . LEU A 1 87 ? 1.108 4.496 -6.080 1.00 96.75 87 LEU A O 1
ATOM 649 N N . PHE A 1 88 ? 3.027 4.233 -4.951 1.00 96.69 88 PHE A N 1
ATOM 650 C CA . PHE A 1 88 ? 2.523 4.853 -3.721 1.00 96.69 88 PHE A CA 1
ATOM 651 C C . PHE A 1 88 ? 2.129 6.315 -3.920 1.00 96.69 88 PHE A C 1
ATOM 653 O O . PHE A 1 88 ? 1.147 6.760 -3.333 1.00 96.69 88 PHE A O 1
ATOM 660 N N . SER A 1 89 ? 2.816 7.029 -4.811 1.00 95.44 89 SER A N 1
ATOM 661 C CA . SER A 1 89 ? 2.461 8.404 -5.178 1.00 95.44 89 SER A CA 1
ATOM 662 C C . SER A 1 89 ? 1.114 8.508 -5.905 1.00 95.44 89 SER A C 1
ATOM 664 O O . SER A 1 89 ? 0.487 9.564 -5.868 1.00 95.44 89 SER A O 1
ATOM 666 N N . LEU A 1 90 ? 0.644 7.429 -6.543 1.00 94.75 90 LEU A N 1
ATOM 667 C CA . LEU A 1 90 ? -0.687 7.366 -7.156 1.00 94.75 90 LEU A CA 1
ATOM 668 C C . LEU A 1 90 ? -1.793 7.010 -6.153 1.00 94.75 90 LEU A C 1
ATOM 670 O O . LEU A 1 90 ? -2.972 7.153 -6.476 1.00 94.75 90 LEU A O 1
ATOM 674 N N . VAL A 1 91 ? -1.457 6.532 -4.951 1.00 96.12 91 VAL A N 1
ATOM 675 C CA . VAL A 1 91 ? -2.452 6.080 -3.970 1.00 96.12 91 VAL A CA 1
ATOM 676 C C . VAL A 1 91 ? -3.168 7.278 -3.355 1.00 96.12 91 VAL A C 1
ATOM 678 O O . VAL A 1 91 ? -2.646 7.967 -2.484 1.00 96.12 91 VAL A O 1
ATOM 681 N N . ALA A 1 92 ? -4.416 7.488 -3.768 1.00 93.62 92 ALA A N 1
ATOM 682 C CA . ALA A 1 92 ? -5.289 8.508 -3.200 1.00 93.62 92 ALA A CA 1
ATOM 683 C C . ALA A 1 92 ? -5.818 8.096 -1.818 1.00 93.62 92 ALA A C 1
ATOM 685 O O . ALA A 1 92 ? -5.957 8.921 -0.917 1.00 93.62 92 ALA A O 1
ATOM 686 N N . SER A 1 93 ? -6.130 6.809 -1.644 1.00 95.12 93 SER A N 1
ATOM 687 C CA . SER A 1 93 ? -6.527 6.247 -0.351 1.00 95.12 93 SER A CA 1
ATOM 688 C C . SER A 1 93 ? -6.292 4.743 -0.301 1.00 95.12 93 SER A C 1
ATOM 690 O O . SER A 1 93 ? -6.203 4.073 -1.330 1.00 95.12 93 SER A O 1
ATOM 692 N N . VAL A 1 94 ? -6.220 4.208 0.911 1.00 96.75 94 VAL A N 1
ATOM 693 C CA . VAL A 1 94 ? -6.141 2.775 1.174 1.00 96.75 94 VAL A CA 1
ATOM 694 C C . VAL A 1 94 ? -7.422 2.347 1.870 1.00 96.75 94 VAL A C 1
ATOM 696 O O . VAL A 1 94 ? -7.770 2.897 2.912 1.00 96.75 94 VAL A O 1
ATOM 699 N N . ASN A 1 95 ? -8.115 1.357 1.316 1.00 95.06 95 ASN A N 1
ATOM 700 C CA . ASN A 1 95 ? -9.264 0.737 1.955 1.00 95.06 95 ASN A CA 1
ATOM 701 C C . ASN A 1 95 ? -8.864 -0.611 2.563 1.00 95.06 95 ASN A C 1
ATOM 703 O O . ASN A 1 95 ? -8.422 -1.521 1.860 1.00 95.06 95 ASN A O 1
ATOM 707 N N . VAL A 1 96 ? -9.034 -0.733 3.880 1.00 93.50 96 VAL A N 1
ATOM 708 C CA . VAL A 1 96 ? -8.859 -1.991 4.611 1.00 93.50 96 VAL A CA 1
ATOM 709 C C . VAL A 1 96 ? -10.178 -2.342 5.283 1.00 93.50 96 VAL A C 1
ATOM 711 O O . VAL A 1 96 ? -10.622 -1.641 6.190 1.00 93.50 96 VAL A O 1
ATOM 714 N N . SER A 1 97 ? -10.819 -3.427 4.843 1.00 89.62 97 SER A N 1
ATOM 715 C CA . SER A 1 97 ? -1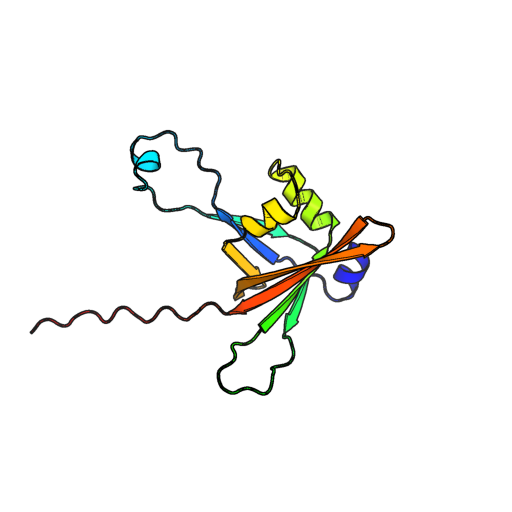2.085 -3.914 5.417 1.00 89.62 97 SER A CA 1
ATOM 716 C C . SER A 1 97 ? -13.193 -2.846 5.494 1.00 89.62 97 SER A C 1
ATOM 718 O O . SER A 1 97 ? -13.948 -2.797 6.462 1.00 89.62 97 SER A O 1
ATOM 720 N N . GLY A 1 98 ? -13.283 -1.969 4.489 1.00 89.75 98 GLY A N 1
ATOM 721 C CA . GLY A 1 98 ? -14.258 -0.875 4.419 1.00 89.75 98 GLY A CA 1
ATOM 722 C C . GLY A 1 98 ? -13.785 0.443 5.040 1.00 89.75 98 GLY A C 1
ATOM 723 O O . GLY A 1 98 ? -14.442 1.466 4.857 1.00 89.75 98 GLY A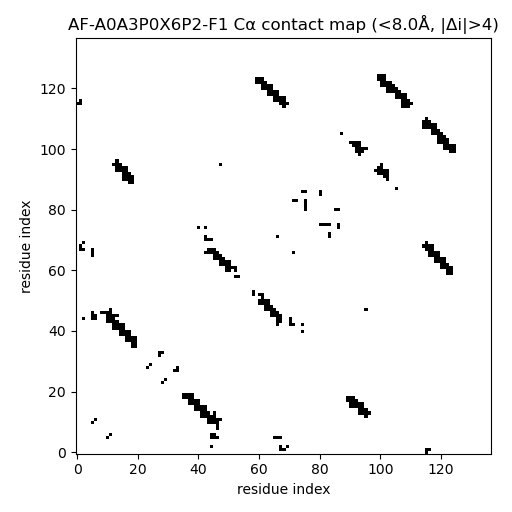 O 1
ATOM 724 N N . MET A 1 99 ? -12.646 0.455 5.737 1.00 91.50 99 MET A N 1
ATOM 725 C CA . MET A 1 99 ? -12.073 1.663 6.328 1.00 91.50 99 MET A CA 1
ATOM 726 C C . MET A 1 99 ? -11.232 2.411 5.295 1.00 91.50 99 MET A C 1
ATOM 728 O O . MET A 1 99 ? -10.186 1.915 4.884 1.00 91.50 99 MET A O 1
ATOM 732 N N . ILE A 1 100 ? -11.677 3.607 4.900 1.00 93.31 100 ILE A N 1
ATOM 733 C CA . ILE A 1 100 ? -10.938 4.490 3.991 1.00 93.31 100 ILE A CA 1
ATOM 734 C C . ILE A 1 100 ? -9.913 5.291 4.793 1.00 93.31 100 ILE A C 1
ATOM 736 O O . ILE A 1 100 ? -10.259 6.068 5.686 1.00 93.31 100 ILE A O 1
ATOM 740 N N . LEU A 1 101 ? -8.648 5.107 4.443 1.00 94.88 101 LEU A N 1
ATOM 741 C CA . LEU A 1 101 ? -7.506 5.702 5.113 1.00 94.88 101 LEU A CA 1
ATOM 742 C C . LEU A 1 101 ? -6.670 6.515 4.131 1.00 94.88 101 LEU A C 1
ATOM 744 O O . LEU A 1 101 ? -6.524 6.156 2.963 1.00 94.88 101 LEU A O 1
ATOM 748 N N . LEU A 1 102 ? -6.091 7.601 4.624 1.00 95.31 102 LEU A N 1
ATOM 749 C CA . LEU A 1 102 ? -5.170 8.442 3.874 1.00 95.31 102 LEU A CA 1
ATOM 750 C C . LEU A 1 102 ? -3.736 8.067 4.223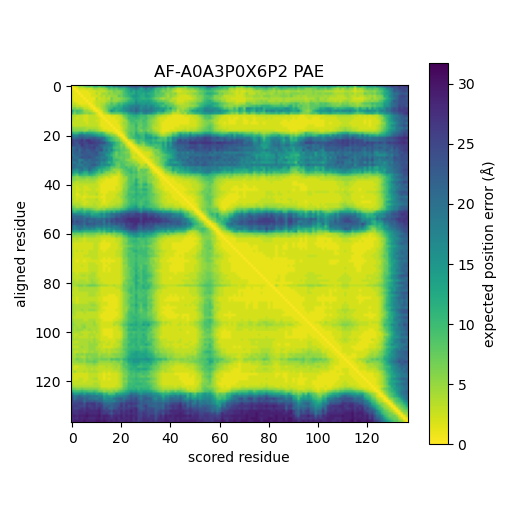 1.00 95.31 102 LEU A C 1
ATOM 752 O O . LEU A 1 102 ? -3.416 7.863 5.396 1.00 95.31 102 LEU A O 1
ATOM 756 N N . VAL A 1 103 ? -2.890 7.994 3.200 1.00 95.62 103 VAL A N 1
ATOM 757 C CA . VAL A 1 103 ? -1.460 7.728 3.350 1.00 95.62 103 VAL A CA 1
ATOM 758 C C . VAL A 1 103 ? -0.772 8.991 3.864 1.00 95.62 103 VAL A C 1
ATOM 760 O O . VAL A 1 103 ? -0.944 10.066 3.297 1.00 95.62 103 VAL A O 1
ATOM 763 N N . GLU A 1 104 ? -0.018 8.872 4.954 1.00 94.44 104 GLU A N 1
ATOM 764 C CA . GLU A 1 104 ? 0.820 9.956 5.484 1.00 94.44 104 GLU A CA 1
ATOM 765 C C . GLU A 1 104 ? 2.286 9.784 5.092 1.00 94.44 104 GLU A C 1
ATOM 767 O O . GLU A 1 104 ? 2.969 10.757 4.792 1.00 94.44 104 GLU A O 1
ATOM 772 N N . GLU A 1 105 ? 2.774 8.546 5.124 1.00 94.94 105 GLU A N 1
ATOM 773 C CA . GLU A 1 105 ? 4.179 8.218 4.901 1.00 94.94 105 GLU A CA 1
ATOM 774 C C . GLU A 1 105 ? 4.291 6.764 4.436 1.00 94.94 105 GLU A C 1
ATOM 776 O O . GLU A 1 105 ? 3.468 5.922 4.810 1.00 94.94 105 GLU A O 1
ATOM 781 N N . TRP A 1 106 ? 5.334 6.440 3.676 1.00 97.12 106 TRP A N 1
ATOM 782 C CA . TRP A 1 106 ? 5.734 5.063 3.406 1.00 97.12 106 TRP A CA 1
ATOM 783 C C . TRP A 1 106 ? 7.252 4.902 3.493 1.00 97.12 106 TRP A C 1
ATOM 785 O O . TRP A 1 106 ? 8.011 5.829 3.229 1.00 97.12 106 TRP A O 1
ATOM 795 N N . ALA A 1 107 ? 7.698 3.704 3.863 1.00 96.81 107 ALA A N 1
ATOM 796 C CA . ALA A 1 107 ? 9.109 3.345 3.923 1.00 96.81 107 ALA A CA 1
ATOM 797 C C . ALA A 1 107 ? 9.317 1.871 3.557 1.00 96.81 107 ALA A C 1
ATOM 799 O O . ALA A 1 107 ? 8.486 1.016 3.873 1.00 96.81 107 ALA A O 1
ATOM 800 N N . SER A 1 108 ? 10.451 1.549 2.938 1.00 95.88 108 SER A N 1
ATOM 801 C CA . SER A 1 108 ? 10.850 0.167 2.655 1.00 95.88 108 SER A CA 1
ATOM 802 C C . SER A 1 108 ? 11.668 -0.428 3.800 1.00 95.88 108 SER A C 1
ATOM 804 O O . SER A 1 108 ? 12.611 0.189 4.291 1.00 95.88 108 SER A O 1
ATOM 806 N N . SER A 1 109 ? 11.369 -1.669 4.169 1.00 93.75 109 SER A N 1
ATOM 807 C CA . SER A 1 109 ? 12.280 -2.526 4.928 1.00 93.75 109 SER A CA 1
ATOM 808 C C . SER A 1 109 ? 13.127 -3.321 3.944 1.00 93.75 109 SER A C 1
ATOM 810 O O . SER A 1 109 ? 12.584 -4.032 3.098 1.00 93.75 109 SER A O 1
ATOM 812 N N . VAL A 1 110 ? 14.447 -3.196 4.054 1.00 93.12 110 VAL A N 1
ATOM 813 C CA . VAL A 1 110 ? 15.407 -3.773 3.106 1.00 93.12 110 VAL A CA 1
ATOM 814 C C . VAL A 1 110 ? 16.177 -4.914 3.764 1.00 93.12 110 VAL A C 1
ATOM 816 O O . VAL A 1 110 ? 16.571 -4.818 4.926 1.00 93.12 110 VAL A O 1
ATOM 819 N N . SER A 1 111 ? 16.418 -5.987 3.015 1.00 92.69 111 SER A N 1
ATOM 820 C CA . SER A 1 111 ? 17.332 -7.065 3.388 1.00 92.69 111 SER A CA 1
ATOM 821 C C . SER A 1 111 ? 18.197 -7.413 2.185 1.00 92.69 111 SER A C 1
ATOM 823 O O . SER A 1 111 ? 17.688 -7.518 1.077 1.00 92.69 111 SER A O 1
ATOM 825 N N . LEU A 1 112 ? 19.512 -7.544 2.387 1.00 92.19 112 LEU A N 1
ATOM 826 C CA . LEU A 1 112 ? 20.480 -7.839 1.316 1.00 92.19 112 LEU A CA 1
ATOM 827 C C . LEU A 1 112 ? 20.403 -6.880 0.106 1.00 92.19 112 LEU A C 1
ATOM 829 O O . LEU A 1 112 ? 20.712 -7.265 -1.013 1.00 92.19 112 LEU A O 1
ATOM 833 N N . GLY A 1 113 ? 20.020 -5.620 0.336 1.00 91.50 113 GLY A N 1
ATOM 834 C CA . GLY A 1 113 ? 19.901 -4.603 -0.715 1.00 91.50 113 GLY A CA 1
ATOM 835 C C . GLY A 1 113 ? 18.549 -4.568 -1.432 1.00 91.50 113 GLY A C 1
ATOM 836 O O . GLY A 1 113 ? 18.323 -3.657 -2.221 1.00 91.50 113 GLY A O 1
ATOM 837 N N . GLU A 1 114 ? 17.628 -5.479 -1.115 1.00 91.75 114 GLU A N 1
ATOM 838 C CA . GLU A 1 114 ? 16.309 -5.548 -1.746 1.00 91.75 114 GLU A CA 1
ATOM 839 C C . GLU A 1 114 ? 15.178 -5.234 -0.753 1.00 91.75 114 GLU A C 1
ATOM 841 O O . GLU A 1 114 ? 15.220 -5.674 0.405 1.00 91.75 114 GLU A O 1
ATOM 846 N N . PRO A 1 115 ? 14.140 -4.482 -1.165 1.00 93.56 115 PRO A N 1
ATOM 847 C CA . PRO A 1 115 ? 12.930 -4.330 -0.373 1.00 93.56 115 PRO A CA 1
ATOM 848 C C . PRO A 1 115 ? 12.267 -5.689 -0.149 1.00 93.56 115 PRO A C 1
ATOM 850 O O . PRO A 1 115 ? 11.929 -6.397 -1.092 1.00 93.56 115 PRO A O 1
ATOM 853 N N . ILE A 1 116 ? 12.033 -6.037 1.112 1.00 94.88 116 ILE A N 1
ATOM 854 C CA . ILE A 1 116 ? 11.287 -7.247 1.483 1.00 94.88 116 ILE A CA 1
ATOM 855 C C . ILE A 1 116 ? 9.854 -6.928 1.910 1.00 94.88 116 ILE A C 1
ATOM 857 O O . ILE A 1 116 ? 8.981 -7.790 1.863 1.00 94.88 116 ILE A O 1
ATOM 861 N N . MET A 1 117 ? 9.604 -5.691 2.338 1.00 95.00 117 MET A N 1
ATOM 862 C CA . MET A 1 117 ? 8.314 -5.234 2.840 1.00 95.00 117 MET A CA 1
ATOM 863 C C . MET A 1 117 ? 8.247 -3.710 2.770 1.00 95.00 117 MET A C 1
ATOM 865 O O . MET A 1 117 ? 9.257 -3.035 2.969 1.00 95.00 117 MET A O 1
ATOM 869 N N . TYR A 1 118 ? 7.054 -3.168 2.572 1.00 97.12 118 TYR A N 1
ATOM 870 C CA . TYR A 1 118 ? 6.774 -1.743 2.697 1.00 97.12 118 TYR A CA 1
ATOM 871 C C . TYR A 1 118 ? 5.896 -1.484 3.916 1.00 97.12 118 TYR A C 1
ATOM 873 O O . TYR A 1 118 ? 4.999 -2.262 4.234 1.00 97.12 118 TYR A O 1
ATOM 881 N N . ARG A 1 119 ? 6.176 -0.394 4.619 1.00 96.56 119 ARG A N 1
ATOM 882 C CA . ARG A 1 119 ? 5.442 0.072 5.791 1.00 96.56 119 ARG A CA 1
ATOM 883 C C . ARG A 1 119 ? 4.791 1.392 5.429 1.00 96.56 119 ARG A C 1
ATOM 885 O O . ARG A 1 119 ? 5.507 2.334 5.114 1.00 96.56 119 ARG A O 1
ATOM 892 N N . MET A 1 120 ? 3.469 1.461 5.492 1.00 96.94 120 MET A N 1
ATOM 893 C CA . MET A 1 120 ? 2.706 2.684 5.256 1.00 96.94 120 MET A CA 1
ATOM 894 C C . MET A 1 120 ? 2.103 3.171 6.569 1.00 96.94 120 MET A C 1
ATOM 896 O O . MET A 1 120 ? 1.458 2.396 7.279 1.00 96.94 120 MET A O 1
ATOM 900 N N . LEU A 1 121 ? 2.301 4.448 6.882 1.00 95.94 121 LEU A N 1
ATOM 901 C CA . LEU A 1 121 ? 1.571 5.139 7.934 1.00 95.94 121 LEU A CA 1
ATOM 902 C C . LEU A 1 121 ? 0.301 5.729 7.346 1.00 95.94 121 LEU A C 1
ATOM 904 O O . LEU A 1 121 ? 0.326 6.421 6.329 1.00 95.94 121 LEU A O 1
ATOM 908 N N . LEU A 1 122 ? -0.808 5.425 8.002 1.00 95.50 122 LEU A N 1
ATOM 909 C CA . LEU A 1 122 ? -2.145 5.748 7.552 1.00 95.50 122 LEU A CA 1
ATOM 910 C C . LEU A 1 122 ? -2.891 6.513 8.645 1.00 95.50 122 LEU A C 1
ATOM 912 O O . LEU A 1 122 ? -2.692 6.269 9.837 1.00 95.50 122 LEU A O 1
ATOM 916 N N . ARG A 1 123 ? -3.817 7.380 8.246 1.00 93.38 123 ARG A N 1
ATOM 917 C CA . ARG A 1 123 ? -4.764 8.037 9.155 1.00 93.38 123 ARG A CA 1
ATOM 918 C C . ARG A 1 123 ? -6.185 7.952 8.626 1.00 93.38 123 ARG A C 1
ATOM 920 O O . ARG A 1 123 ? -6.400 7.837 7.423 1.00 93.38 123 ARG A O 1
ATOM 927 N N . GLU A 1 124 ? -7.157 8.093 9.515 1.00 90.19 124 GLU A N 1
ATOM 928 C CA . GLU A 1 124 ? -8.545 8.300 9.101 1.00 90.19 124 GLU A CA 1
ATOM 929 C C . GLU A 1 124 ? -8.697 9.594 8.279 1.00 90.19 124 GLU A C 1
ATOM 931 O O . GLU A 1 124 ? -8.033 10.619 8.525 1.00 90.19 124 GLU A O 1
ATOM 936 N N . ALA A 1 125 ? -9.565 9.526 7.267 1.00 82.25 125 ALA A N 1
ATOM 937 C CA . ALA A 1 125 ? -10.018 10.700 6.535 1.00 82.25 125 ALA A CA 1
ATOM 938 C C . ALA A 1 125 ? -10.804 11.636 7.469 1.00 82.25 125 ALA A C 1
ATOM 940 O O . ALA A 1 125 ? -11.389 11.202 8.462 1.00 82.25 125 ALA A O 1
ATOM 941 N N . GLU A 1 126 ? -10.810 12.934 7.163 1.00 75.00 126 GLU A N 1
ATOM 942 C CA . GLU A 1 126 ? -11.713 13.844 7.868 1.00 75.00 126 GLU A CA 1
ATOM 943 C C . GLU A 1 126 ? -13.159 13.486 7.531 1.00 75.00 126 GLU A C 1
ATOM 945 O O . GLU A 1 126 ? -13.464 13.274 6.355 1.00 75.00 126 GLU A O 1
ATOM 950 N N . PRO A 1 127 ? -14.068 13.459 8.518 1.00 60.28 127 PRO A N 1
ATOM 951 C CA . PRO A 1 127 ? -15.483 13.554 8.214 1.00 60.28 127 PRO A CA 1
ATOM 952 C C . PRO A 1 127 ? -15.699 14.860 7.445 1.00 60.28 127 PRO A C 1
ATOM 954 O O . PRO A 1 127 ? -15.433 15.938 7.978 1.00 60.28 127 PRO A O 1
ATOM 957 N N . GLN A 1 128 ? -16.145 14.772 6.191 1.00 51.09 128 GLN A N 1
ATOM 958 C CA . GLN A 1 128 ? -16.543 15.950 5.425 1.00 51.09 128 GLN A CA 1
ATOM 959 C C . GLN A 1 128 ? -17.637 16.671 6.234 1.00 51.09 128 GLN A C 1
ATOM 961 O O . GLN A 1 128 ? -18.650 16.037 6.552 1.00 51.09 128 GLN A O 1
ATOM 966 N N . PRO A 1 129 ? -17.473 17.955 6.606 1.00 52.31 129 PRO A N 1
ATOM 967 C CA . PRO A 1 129 ? -18.551 18.681 7.258 1.00 52.31 129 PRO A CA 1
ATOM 968 C C . PRO A 1 129 ? -19.744 18.697 6.302 1.00 52.31 129 PRO A C 1
ATOM 970 O O . PRO A 1 129 ? -19.597 19.060 5.133 1.00 52.31 129 PRO A O 1
ATOM 973 N N . ALA A 1 130 ? -20.908 18.254 6.783 1.00 50.94 130 ALA A N 1
ATOM 974 C CA . ALA A 1 130 ? -22.141 18.319 6.015 1.00 50.94 130 ALA A CA 1
ATOM 975 C C . ALA A 1 130 ? -22.322 19.765 5.543 1.00 50.94 130 ALA A C 1
ATOM 977 O O . ALA A 1 130 ? -22.331 20.687 6.363 1.00 50.94 130 ALA A O 1
ATOM 978 N N . LEU A 1 131 ? -22.396 19.958 4.224 1.00 55.19 131 LEU A N 1
ATOM 979 C CA . LEU A 1 131 ? -22.738 21.243 3.630 1.00 55.19 131 LEU A CA 1
ATOM 980 C C . LEU A 1 131 ? -24.027 21.708 4.307 1.00 55.19 131 LEU A C 1
ATOM 982 O O . LEU A 1 131 ? -25.059 21.053 4.190 1.00 55.19 131 LEU A O 1
ATOM 986 N N . GLN A 1 132 ? -23.941 22.788 5.083 1.00 52.59 132 GLN A N 1
ATOM 987 C CA . GLN A 1 132 ? -25.114 23.411 5.672 1.00 52.59 132 GLN A CA 1
ATOM 988 C C . GLN A 1 132 ? -25.968 23.902 4.506 1.0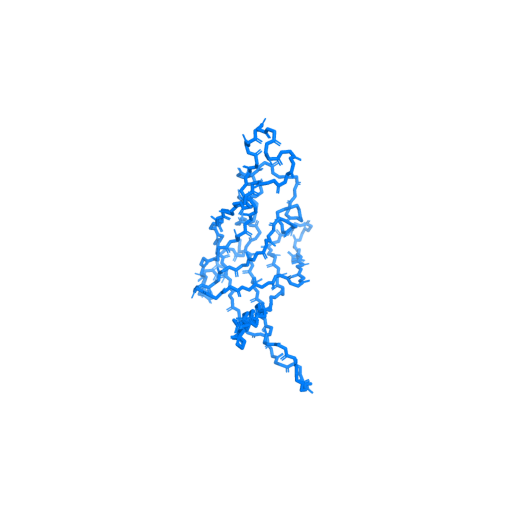0 52.59 132 GLN A C 1
ATOM 990 O O . GLN A 1 132 ? -25.611 24.879 3.847 1.00 52.59 132 GLN A O 1
ATOM 995 N N . GLU A 1 133 ? -27.055 23.188 4.212 1.00 47.69 133 GLU A N 1
ATOM 996 C CA . GLU A 1 133 ? -28.082 23.662 3.296 1.00 47.69 133 GLU A CA 1
ATOM 997 C C . GLU A 1 133 ? -28.567 25.012 3.822 1.00 47.69 133 GLU A C 1
ATOM 999 O O . GLU A 1 133 ? -29.193 25.113 4.880 1.00 47.69 133 GLU A O 1
ATOM 1004 N N . GLY A 1 134 ? -28.197 26.073 3.104 1.00 49.03 134 GLY A N 1
ATOM 1005 C CA . GLY A 1 134 ? -28.628 27.427 3.390 1.00 49.03 134 GLY A CA 1
ATOM 1006 C C . GLY A 1 134 ? -30.143 27.492 3.301 1.00 49.03 134 GLY A C 1
ATOM 1007 O O . GLY A 1 134 ? -30.709 27.586 2.214 1.00 49.03 134 GLY A O 1
ATOM 1008 N N . LYS A 1 135 ? -30.804 27.455 4.457 1.00 49.69 135 LYS A N 1
ATOM 1009 C CA . LYS A 1 135 ? -32.213 27.800 4.592 1.00 49.69 135 LYS A CA 1
ATOM 1010 C C . LYS A 1 135 ? -32.335 29.310 4.375 1.00 49.69 135 LYS A C 1
ATOM 1012 O O . LYS A 1 135 ? -32.176 30.095 5.306 1.00 49.69 135 LYS A O 1
ATOM 1017 N N . GLY A 1 136 ? -32.517 29.696 3.113 1.00 55.66 136 GLY A N 1
ATOM 1018 C CA . GLY A 1 136 ? -32.906 31.045 2.718 1.00 55.66 136 GLY A CA 1
ATOM 1019 C C . GLY A 1 136 ? -34.270 31.392 3.313 1.00 55.66 136 GLY A C 1
ATOM 1020 O O . GLY A 1 136 ? -35.169 30.549 3.328 1.00 55.66 136 GLY A O 1
ATOM 1021 N N . ALA A 1 137 ? -34.330 32.600 3.867 1.00 47.84 137 ALA A N 1
ATOM 1022 C CA . ALA A 1 137 ? -35.462 33.228 4.539 1.00 47.84 137 ALA A CA 1
ATOM 1023 C C . ALA A 1 137 ? -36.655 33.502 3.613 1.00 47.84 137 ALA A C 1
ATOM 1025 O O . ALA A 1 137 ? -36.431 33.669 2.392 1.00 47.84 137 ALA A O 1
#

Solvent-accessible surface area (backbone atoms only — not comparable to full-atom values): 8025 Å² total; per-residue (Å²): 112,48,51,61,52,28,42,74,75,62,35,41,65,33,30,40,31,24,70,43,82,86,82,62,90,46,74,50,50,76,70,65,70,55,80,88,53,70,41,73,44,85,37,51,36,20,39,79,45,76,49,84,79,69,100,49,93,90,66,74,69,40,30,38,37,40,34,23,31,66,38,46,50,52,51,21,61,74,67,73,47,96,35,65,66,59,51,58,74,44,46,70,30,39,32,49,93,83,46,62,24,34,74,76,46,72,48,72,45,67,56,99,90,38,66,46,28,34,42,32,38,30,29,67,59,78,80,75,76,76,80,75,79,79,80,76,130

Mean predicted aligned error: 8.64 Å